Protein AF-G9QKE4-F1 (afdb_monomer_lite)

Structure (mmCIF, N/CA/C/O backbone):
data_AF-G9QKE4-F1
#
_entry.id   AF-G9QKE4-F1
#
loop_
_atom_site.group_PDB
_atom_site.id
_atom_site.type_symbol
_atom_site.label_atom_id
_atom_site.label_alt_id
_atom_site.label_comp_id
_atom_site.label_asym_id
_atom_site.label_entity_id
_atom_site.label_seq_id
_atom_site.pdbx_PDB_ins_code
_atom_site.Cartn_x
_atom_site.Cartn_y
_atom_site.Cartn_z
_atom_site.occupancy
_atom_site.B_iso_or_equiv
_atom_site.auth_seq_id
_atom_site.auth_comp_id
_atom_site.auth_asym_id
_atom_site.auth_atom_id
_atom_site.pdbx_PDB_model_num
ATOM 1 N N . MET A 1 1 ? 40.132 -14.329 -29.143 1.00 52.62 1 MET A N 1
ATOM 2 C CA . MET A 1 1 ? 39.495 -13.238 -28.365 1.00 52.62 1 MET A CA 1
ATOM 3 C C . MET A 1 1 ? 37.964 -13.240 -28.436 1.00 52.62 1 MET A C 1
ATOM 5 O O . MET A 1 1 ? 37.343 -13.336 -27.388 1.00 52.62 1 MET A O 1
ATOM 9 N N . PHE A 1 2 ? 37.335 -13.235 -29.620 1.00 55.25 2 PHE A N 1
ATOM 10 C CA . PHE A 1 2 ? 35.864 -13.151 -29.762 1.00 55.25 2 PHE A CA 1
ATOM 11 C C . PHE A 1 2 ? 35.035 -14.263 -29.081 1.00 55.25 2 PHE A C 1
ATOM 13 O O . PHE A 1 2 ? 33.937 -13.994 -28.601 1.00 55.25 2 PHE A O 1
ATOM 20 N N . LYS A 1 3 ? 35.535 -15.507 -29.002 1.00 55.22 3 LYS A N 1
ATOM 21 C CA . LYS A 1 3 ? 34.820 -16.618 -28.335 1.00 55.22 3 LYS A CA 1
ATOM 22 C C . LYS A 1 3 ? 34.755 -16.461 -26.810 1.00 55.22 3 LYS A C 1
ATOM 24 O O . LYS A 1 3 ? 33.707 -16.701 -26.228 1.00 55.22 3 LYS A O 1
ATOM 29 N N . ILE A 1 4 ? 35.842 -16.006 -26.186 1.00 64.38 4 ILE A N 1
ATOM 30 C CA . ILE A 1 4 ? 35.919 -15.790 -24.730 1.00 64.38 4 ILE A CA 1
ATOM 31 C C . ILE A 1 4 ? 34.996 -14.633 -24.321 1.00 64.38 4 ILE A C 1
ATOM 33 O O . ILE A 1 4 ? 34.279 -14.737 -23.331 1.00 64.38 4 ILE A O 1
ATOM 37 N N . LEU A 1 5 ? 34.936 -13.579 -25.143 1.00 60.75 5 LEU A N 1
ATOM 38 C CA . LEU A 1 5 ? 34.048 -12.438 -24.919 1.00 60.75 5 LEU A CA 1
ATOM 39 C C . LEU A 1 5 ? 32.560 -12.828 -24.992 1.00 60.75 5 LEU A C 1
ATOM 41 O O . LEU A 1 5 ? 31.779 -12.409 -24.146 1.00 60.75 5 LEU A O 1
ATOM 45 N N . LYS A 1 6 ? 32.168 -13.689 -25.946 1.00 62.56 6 LYS A N 1
ATOM 46 C CA . LYS A 1 6 ? 30.791 -14.215 -26.047 1.00 62.56 6 LYS A CA 1
ATOM 47 C C . LYS A 1 6 ? 30.388 -15.076 -24.849 1.00 62.56 6 LYS A C 1
ATOM 49 O O . LYS A 1 6 ? 29.244 -15.002 -24.400 1.00 62.56 6 LYS A O 1
ATOM 54 N N . VAL A 1 7 ? 31.317 -15.880 -24.331 1.00 68.50 7 VAL A N 1
ATOM 55 C CA . VAL A 1 7 ? 31.082 -16.712 -23.141 1.00 68.50 7 VAL A CA 1
ATOM 56 C C . VAL A 1 7 ? 30.902 -15.827 -21.909 1.00 68.50 7 VAL A C 1
ATOM 58 O O . VAL A 1 7 ? 29.907 -15.976 -21.208 1.00 68.50 7 VAL A O 1
ATOM 61 N N . LEU A 1 8 ? 31.783 -14.843 -21.702 1.00 68.62 8 LEU A N 1
ATOM 62 C CA . LEU A 1 8 ? 31.651 -13.863 -20.617 1.00 68.62 8 LEU A CA 1
ATOM 63 C C . LEU A 1 8 ? 30.321 -13.103 -20.684 1.00 68.62 8 LEU A C 1
ATOM 65 O O . LEU A 1 8 ? 29.629 -12.995 -19.677 1.00 68.62 8 LEU A O 1
ATOM 69 N N . PHE A 1 9 ? 29.922 -12.648 -21.873 1.00 71.88 9 PHE A N 1
ATOM 70 C CA . PHE A 1 9 ? 28.652 -11.946 -22.060 1.00 71.88 9 PHE A CA 1
ATOM 71 C C . PHE A 1 9 ? 27.439 -12.837 -21.743 1.00 71.88 9 PHE A C 1
ATOM 73 O O . PHE A 1 9 ? 26.483 -12.389 -21.113 1.00 71.88 9 PHE A O 1
ATOM 80 N N . SER A 1 10 ? 27.499 -14.122 -22.109 1.00 70.69 10 SER A N 1
ATOM 81 C CA . SER A 1 10 ? 26.440 -15.093 -21.800 1.00 70.69 10 SER A CA 1
ATOM 82 C C . SER A 1 10 ? 26.334 -15.370 -20.298 1.00 70.69 10 SER A C 1
ATOM 84 O O . SER A 1 10 ? 25.229 -15.446 -19.769 1.00 70.69 10 SER A O 1
ATOM 86 N N . PHE A 1 11 ? 27.465 -15.457 -19.588 1.00 72.00 11 PHE A N 1
ATOM 87 C CA . PHE A 1 11 ? 27.478 -15.615 -18.130 1.00 72.00 11 PHE A CA 1
ATOM 88 C C . PHE A 1 11 ? 26.895 -14.399 -17.407 1.00 72.00 11 PHE A C 1
ATOM 90 O O . PHE A 1 11 ? 26.110 -14.565 -16.476 1.00 72.00 11 PHE A O 1
ATOM 97 N N . VAL A 1 12 ? 27.217 -13.184 -17.863 1.00 74.69 12 VAL A N 1
ATOM 98 C CA . VAL A 1 12 ? 26.632 -11.950 -17.318 1.00 74.69 12 VAL A CA 1
ATOM 99 C C . VAL A 1 12 ? 25.120 -11.921 -17.546 1.00 74.69 12 VAL A C 1
ATOM 101 O O . VAL A 1 12 ? 24.373 -11.603 -16.625 1.00 74.69 12 VAL A O 1
ATOM 104 N N . LEU A 1 13 ? 24.647 -12.319 -18.731 1.00 71.31 13 LEU A N 1
ATOM 105 C CA . LEU A 1 13 ? 23.217 -12.355 -19.038 1.00 71.31 13 LEU A CA 1
ATOM 106 C C . LEU A 1 13 ? 22.461 -13.376 -18.173 1.00 71.31 13 LEU A C 1
ATOM 108 O O . LEU A 1 13 ? 21.413 -13.051 -17.622 1.00 71.31 13 LEU A O 1
ATOM 112 N N . ILE A 1 14 ? 23.008 -14.583 -17.998 1.00 73.25 14 ILE A N 1
ATOM 113 C CA . ILE A 1 14 ? 22.422 -15.618 -17.130 1.00 73.25 14 ILE A CA 1
ATOM 114 C C . ILE A 1 14 ? 22.387 -15.145 -15.675 1.00 73.25 14 ILE A C 1
ATOM 116 O O . ILE A 1 14 ? 21.382 -15.339 -14.997 1.00 73.25 14 ILE A O 1
ATOM 120 N N . PHE A 1 15 ? 23.441 -14.476 -15.204 1.00 71.25 15 PHE A N 1
ATOM 121 C CA . PHE A 1 15 ? 23.489 -13.920 -13.854 1.00 71.25 15 PHE A CA 1
ATOM 122 C C . PHE A 1 15 ? 22.441 -12.816 -13.647 1.00 71.25 15 PHE A C 1
ATOM 124 O O . PHE A 1 15 ? 21.757 -12.804 -12.627 1.00 71.25 15 PHE A O 1
ATOM 131 N N . ILE A 1 16 ? 22.240 -11.941 -14.639 1.00 68.81 16 ILE A N 1
ATOM 132 C CA . ILE A 1 16 ? 21.179 -10.924 -14.610 1.00 68.81 16 ILE A CA 1
ATOM 133 C C . ILE A 1 16 ? 19.796 -11.586 -14.574 1.00 68.81 16 ILE A C 1
ATOM 135 O O . ILE A 1 16 ? 18.955 -11.180 -13.776 1.00 68.81 16 ILE A O 1
ATOM 139 N N . ILE A 1 17 ? 19.551 -12.621 -15.383 1.00 65.25 17 ILE A N 1
ATOM 140 C CA . ILE A 1 17 ? 18.278 -13.361 -15.363 1.00 65.25 17 ILE A CA 1
ATOM 141 C C . ILE A 1 17 ? 18.059 -14.003 -13.987 1.00 65.25 17 ILE A C 1
ATOM 143 O O . ILE A 1 17 ? 16.987 -13.853 -13.409 1.00 65.25 17 ILE A O 1
ATOM 147 N N . PHE A 1 18 ? 19.089 -14.636 -13.423 1.00 61.97 18 PHE A N 1
ATOM 148 C CA . PHE A 1 18 ? 19.018 -15.302 -12.123 1.00 61.97 18 PHE A CA 1
ATOM 149 C C . PHE A 1 18 ? 18.695 -14.322 -10.984 1.00 61.97 18 PHE A C 1
ATOM 151 O O . PHE A 1 18 ? 17.842 -14.605 -10.143 1.00 61.97 18 PHE A O 1
ATOM 158 N N . LEU A 1 19 ? 19.287 -13.122 -10.998 1.00 59.12 19 LEU A N 1
ATOM 159 C CA . LEU A 1 19 ? 18.978 -12.062 -10.031 1.00 59.12 19 LEU A CA 1
ATOM 160 C C . LEU A 1 19 ? 17.528 -11.554 -10.122 1.00 59.12 19 LEU A C 1
ATOM 162 O O . LEU A 1 19 ? 16.993 -11.091 -9.118 1.00 59.12 19 LEU A O 1
ATOM 166 N N . ASN A 1 20 ? 16.881 -11.661 -11.286 1.00 56.09 20 ASN A N 1
ATOM 167 C CA . ASN A 1 20 ? 15.487 -11.245 -11.471 1.00 56.09 20 ASN A CA 1
ATOM 168 C C . ASN A 1 20 ? 14.4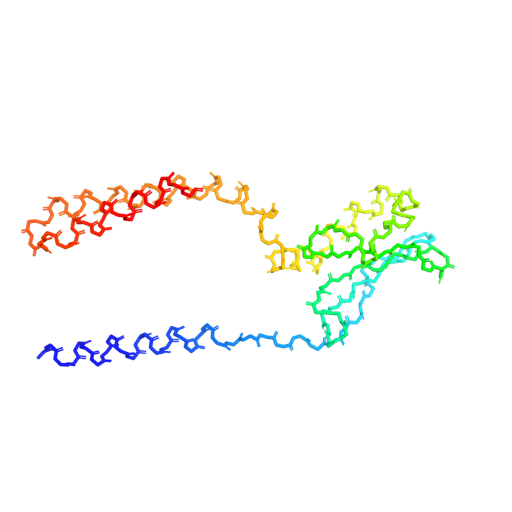63 -12.341 -11.114 1.00 56.09 20 ASN A C 1
ATOM 170 O O . ASN A 1 20 ? 13.277 -12.040 -11.024 1.00 56.09 20 ASN A O 1
ATOM 174 N N . THR A 1 21 ? 14.884 -13.595 -10.898 1.00 48.53 21 THR A N 1
ATOM 175 C CA . THR A 1 21 ? 13.961 -14.728 -10.653 1.00 48.53 21 THR A CA 1
ATOM 176 C C . THR A 1 21 ? 13.632 -15.001 -9.185 1.00 48.53 21 THR A C 1
ATOM 178 O O . THR A 1 21 ? 12.805 -15.863 -8.894 1.00 48.53 21 THR A O 1
ATOM 181 N N . PHE A 1 22 ? 14.230 -14.274 -8.241 1.00 45.69 22 PHE A N 1
ATOM 182 C CA . PHE A 1 22 ? 13.892 -14.421 -6.825 1.00 45.69 22 PHE A CA 1
ATOM 183 C C . PHE A 1 22 ? 12.646 -13.604 -6.477 1.00 45.69 22 PHE A C 1
ATOM 185 O O . PHE A 1 22 ? 12.727 -12.539 -5.863 1.00 45.69 22 PHE A O 1
ATOM 192 N N . GLU A 1 23 ? 11.469 -14.103 -6.856 1.00 50.22 23 GLU A N 1
ATOM 193 C CA . GLU A 1 23 ? 10.226 -13.600 -6.281 1.00 50.22 23 GLU A CA 1
ATOM 194 C C . GLU A 1 23 ? 10.128 -14.050 -4.820 1.00 50.22 23 GLU A C 1
ATOM 196 O O . GLU A 1 23 ? 10.022 -15.232 -4.492 1.00 50.22 23 GLU A O 1
ATOM 201 N N . GLN A 1 24 ? 10.202 -13.076 -3.917 1.00 50.00 24 GLN A N 1
ATOM 202 C CA . GLN A 1 24 ? 9.988 -13.277 -2.492 1.00 50.00 24 GLN A CA 1
ATOM 203 C C . GLN A 1 24 ? 8.526 -13.699 -2.272 1.00 50.00 24 GLN A C 1
ATOM 205 O O . GLN A 1 24 ? 7.614 -12.876 -2.397 1.00 50.00 24 GLN A O 1
ATOM 210 N N . VAL A 1 25 ? 8.304 -14.978 -1.961 1.00 47.22 25 VAL A N 1
ATOM 211 C CA . VAL A 1 25 ? 7.000 -15.485 -1.520 1.00 47.22 25 VAL A CA 1
ATOM 212 C C . VAL A 1 25 ? 6.802 -15.030 -0.075 1.00 47.22 25 VAL A C 1
ATOM 214 O O . VAL A 1 25 ? 7.310 -15.641 0.864 1.00 47.22 25 VAL A O 1
ATOM 217 N N . ASP A 1 26 ? 6.117 -13.901 0.103 1.00 54.47 26 ASP A N 1
ATOM 218 C CA . ASP A 1 26 ? 5.717 -13.421 1.424 1.00 54.47 26 ASP A CA 1
ATOM 219 C C . ASP A 1 26 ? 4.676 -14.392 2.003 1.00 54.47 26 ASP A C 1
ATOM 221 O O . ASP A 1 26 ? 3.598 -14.572 1.438 1.00 54.47 26 ASP A O 1
ATOM 225 N N . ALA A 1 27 ? 4.983 -15.026 3.138 1.00 55.88 27 ALA A N 1
ATOM 226 C CA . ALA A 1 27 ? 4.000 -15.822 3.865 1.00 55.88 27 ALA A CA 1
ATOM 227 C C . ALA A 1 27 ? 2.815 -14.938 4.295 1.00 55.88 27 ALA A C 1
ATOM 229 O O . ALA A 1 27 ? 2.997 -13.780 4.691 1.00 55.88 27 ALA A O 1
ATOM 230 N N . ALA A 1 28 ? 1.601 -15.493 4.244 1.00 64.75 28 ALA A N 1
ATOM 231 C CA . ALA A 1 28 ? 0.391 -14.820 4.706 1.00 64.75 28 ALA A CA 1
ATOM 232 C C . ALA A 1 28 ? 0.583 -14.340 6.154 1.00 64.75 28 ALA A C 1
ATOM 234 O O . ALA A 1 28 ? 0.798 -15.135 7.069 1.00 64.75 28 ALA A O 1
ATOM 235 N N . SER A 1 29 ? 0.543 -13.029 6.367 1.00 78.94 29 SER A N 1
ATOM 236 C CA . SER A 1 29 ? 0.790 -12.416 7.663 1.00 78.94 29 SER A CA 1
ATOM 237 C C . SER A 1 29 ? -0.159 -11.244 7.873 1.00 78.94 29 SER A C 1
ATOM 239 O O . SER A 1 29 ? -0.239 -10.311 7.071 1.00 78.94 29 SER A O 1
ATOM 241 N N . ARG A 1 30 ? -0.879 -11.296 8.994 1.00 89.50 30 ARG A N 1
ATOM 242 C CA . ARG A 1 30 ? -1.675 -10.184 9.504 1.00 89.50 30 ARG A CA 1
ATOM 243 C C . ARG A 1 30 ? -0.855 -9.431 10.536 1.00 89.50 30 ARG A C 1
ATOM 245 O O . ARG A 1 30 ? -0.359 -10.015 11.496 1.00 89.50 30 ARG A O 1
ATOM 252 N N . SER A 1 31 ? -0.742 -8.118 10.381 1.00 93.00 31 SER A N 1
ATOM 253 C CA . SER A 1 31 ? -0.048 -7.265 11.346 1.00 93.00 31 SER A CA 1
ATOM 254 C C . SER A 1 31 ? -0.847 -6.017 11.674 1.00 93.00 31 SER A C 1
ATOM 256 O O . SER A 1 31 ? -1.393 -5.361 10.792 1.00 93.00 31 SER A O 1
ATOM 258 N N . LYS A 1 32 ? -0.919 -5.679 12.959 1.00 95.81 32 LYS A N 1
ATOM 259 C CA . LYS A 1 32 ? -1.553 -4.443 13.414 1.00 95.81 32 LYS A CA 1
ATOM 260 C C . LYS A 1 32 ? -0.633 -3.263 13.093 1.00 95.81 32 LYS A C 1
ATOM 262 O O . LYS A 1 32 ? 0.526 -3.279 13.492 1.00 95.81 32 LYS A O 1
ATOM 267 N N . ILE A 1 33 ? -1.141 -2.263 12.377 1.00 96.31 33 ILE A N 1
ATOM 268 C CA . ILE A 1 33 ? -0.370 -1.083 11.934 1.00 96.31 33 ILE A CA 1
ATOM 269 C C . ILE A 1 33 ? -0.901 0.232 12.516 1.00 96.31 33 ILE A C 1
ATOM 271 O O . ILE A 1 33 ? -0.279 1.281 12.371 1.00 96.31 33 ILE A O 1
ATOM 275 N N . TYR A 1 34 ? -2.070 0.184 13.154 1.00 96.62 34 TYR A N 1
ATOM 276 C CA . TYR A 1 34 ? -2.700 1.320 13.811 1.00 96.62 34 TYR A CA 1
ATOM 277 C C . TYR A 1 34 ? -3.555 0.824 14.973 1.00 96.62 34 TYR A C 1
ATOM 279 O O . TYR A 1 34 ? -4.336 -0.113 14.796 1.00 96.62 34 TYR A O 1
ATOM 287 N N . ASP A 1 35 ? -3.420 1.459 16.134 1.00 96.25 35 ASP A N 1
ATOM 288 C CA . ASP A 1 35 ? -4.225 1.182 17.325 1.00 96.25 35 ASP A CA 1
ATOM 289 C C 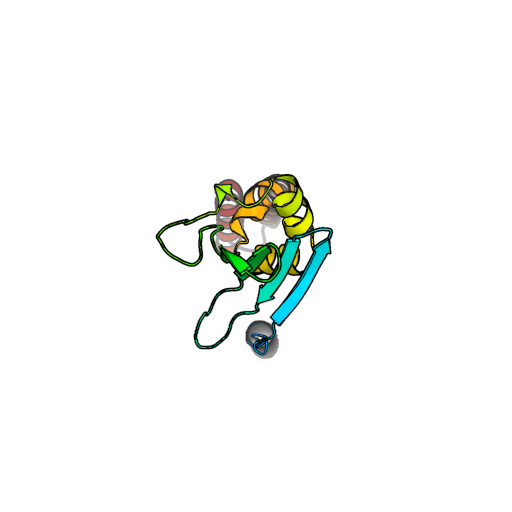. ASP A 1 35 ? -4.334 2.465 18.159 1.00 96.25 35 ASP A C 1
ATOM 291 O O . ASP A 1 35 ? -3.432 2.794 18.929 1.00 96.25 35 ASP A O 1
ATOM 295 N N . LYS A 1 36 ? -5.380 3.263 17.923 1.00 95.56 36 LYS A N 1
ATOM 296 C CA . LYS A 1 36 ? -5.619 4.520 18.648 1.00 95.56 36 LYS A CA 1
ATOM 297 C C . LYS A 1 36 ? -7.115 4.763 18.817 1.00 95.56 36 LYS A C 1
ATOM 299 O O . LYS A 1 36 ? -7.882 4.695 17.854 1.00 95.56 36 LYS A O 1
ATOM 304 N N . GLY A 1 37 ? -7.516 5.131 20.033 1.00 93.44 37 GLY A N 1
ATOM 305 C CA . GLY A 1 37 ? -8.917 5.366 20.372 1.00 93.44 37 GLY A CA 1
ATOM 306 C C . GLY A 1 37 ? -9.767 4.124 20.107 1.00 93.44 37 GLY A C 1
ATOM 307 O O . GLY A 1 37 ? -9.421 3.022 20.517 1.00 93.44 37 GLY A O 1
ATOM 308 N N . GLU A 1 38 ? -10.873 4.303 19.390 1.00 95.88 38 GLU A N 1
ATOM 309 C CA . GLU A 1 38 ? -11.775 3.215 18.991 1.00 95.88 38 GLU A CA 1
ATOM 310 C C . GLU A 1 38 ? -11.352 2.493 17.699 1.00 95.88 38 GLU A C 1
ATOM 312 O O . GLU A 1 38 ? -12.033 1.557 17.276 1.00 95.88 38 GLU A O 1
ATOM 317 N N . TRP A 1 39 ? -10.263 2.925 17.051 1.00 97.25 39 TRP A N 1
ATOM 318 C CA . TRP A 1 39 ? -9.855 2.445 15.734 1.00 97.25 39 TRP A CA 1
ATOM 319 C C . TRP A 1 39 ? -8.630 1.540 15.799 1.00 97.25 39 TRP A C 1
ATOM 321 O O . TRP A 1 39 ? -7.572 1.919 16.304 1.00 97.25 39 TRP A O 1
ATOM 331 N N . THR A 1 40 ? -8.749 0.379 15.162 1.00 97.44 40 THR A N 1
ATOM 332 C CA . THR A 1 40 ? -7.639 -0.551 14.951 1.00 97.44 40 THR A CA 1
ATOM 333 C C . THR A 1 40 ? -7.559 -0.893 13.467 1.00 97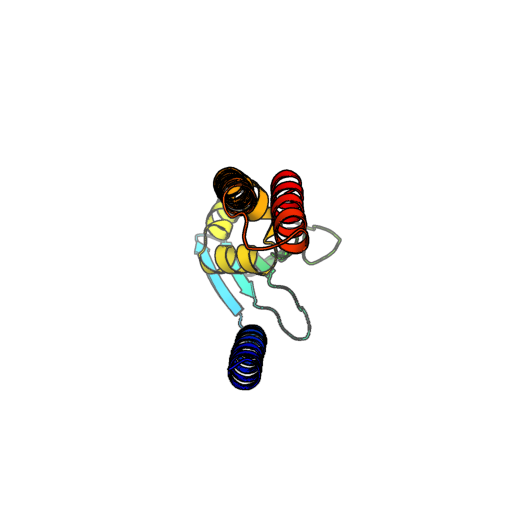.44 40 THR A C 1
ATOM 335 O O . THR A 1 40 ? -8.582 -1.179 12.842 1.00 97.44 40 THR A O 1
ATOM 338 N N . VAL A 1 41 ? -6.357 -0.876 12.886 1.00 96.94 41 VAL A N 1
ATOM 339 C CA . VAL A 1 41 ? -6.149 -1.232 11.475 1.00 96.94 41 VAL A CA 1
ATOM 340 C C . VAL A 1 41 ? -5.098 -2.318 11.345 1.00 96.94 41 VAL A C 1
ATOM 342 O O . VAL A 1 41 ? -4.000 -2.218 11.901 1.00 96.94 41 VAL A O 1
ATOM 345 N N . TYR A 1 42 ? -5.449 -3.350 10.585 1.00 96.38 42 TYR A N 1
ATOM 346 C CA . TYR A 1 42 ? -4.569 -4.459 10.250 1.00 96.38 42 TYR A CA 1
ATOM 347 C C . TYR A 1 42 ? -4.153 -4.379 8.787 1.00 96.38 42 TYR A C 1
ATOM 349 O O . TYR A 1 42 ? -4.966 -4.063 7.923 1.00 96.38 42 TYR A O 1
ATOM 357 N N . TYR A 1 43 ? -2.886 -4.671 8.536 1.00 95.62 43 TYR A N 1
ATOM 358 C CA . TYR A 1 43 ? -2.340 -4.970 7.225 1.00 95.62 43 TYR A CA 1
ATOM 359 C C . TYR A 1 43 ? -2.280 -6.482 7.055 1.00 95.62 43 TYR A C 1
ATOM 361 O O . TYR A 1 43 ? -1.657 -7.149 7.887 1.00 95.62 43 TYR A O 1
ATOM 369 N N . ASP A 1 44 ? -2.853 -6.973 5.962 1.00 93.50 44 ASP A N 1
ATOM 370 C CA . ASP A 1 44 ? -2.764 -8.368 5.545 1.00 93.50 44 ASP A CA 1
ATOM 371 C C . ASP A 1 44 ? -1.919 -8.437 4.265 1.00 93.50 44 ASP A C 1
ATOM 373 O O . ASP A 1 44 ? -2.197 -7.738 3.280 1.00 93.50 44 ASP A O 1
ATOM 377 N N . SER A 1 45 ? -0.849 -9.237 4.303 1.00 90.44 45 SER A N 1
ATOM 378 C CA . SER A 1 45 ? -0.055 -9.543 3.110 1.00 90.44 45 SER A CA 1
ATOM 379 C C . SER A 1 45 ? -0.844 -10.439 2.145 1.00 90.44 45 SER A C 1
ATOM 381 O O . SER A 1 45 ? -1.817 -11.071 2.561 1.00 90.44 45 SER A O 1
ATOM 383 N N . PRO A 1 46 ? -0.454 -10.489 0.858 1.00 88.56 46 PRO A N 1
ATOM 384 C CA . PRO A 1 46 ? -1.059 -11.409 -0.094 1.00 88.56 46 PRO A CA 1
ATOM 385 C C . PRO A 1 46 ? -1.003 -12.856 0.396 1.00 88.56 46 PRO A C 1
ATOM 387 O O . PRO A 1 46 ? -0.019 -13.273 1.008 1.00 88.56 46 PRO A O 1
ATOM 390 N N . ASP A 1 47 ? -2.044 -13.614 0.082 1.00 84.00 4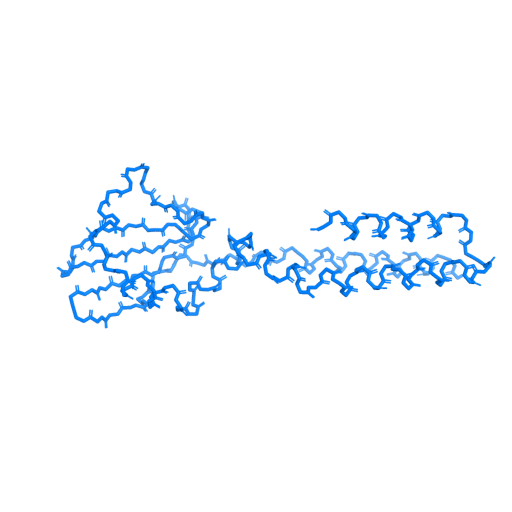7 ASP A N 1
ATOM 391 C CA . ASP A 1 47 ? -2.114 -15.056 0.281 1.00 84.00 47 ASP A CA 1
ATOM 392 C C . ASP A 1 47 ? -2.825 -15.729 -0.909 1.00 84.00 47 ASP A C 1
ATOM 394 O O . ASP A 1 47 ? -3.184 -15.078 -1.895 1.00 84.00 47 ASP A O 1
ATOM 398 N N . ASN A 1 48 ? -3.032 -17.046 -0.831 1.00 81.25 48 ASN A N 1
ATOM 399 C CA . ASN A 1 48 ? -3.696 -17.807 -1.894 1.00 81.25 48 ASN A CA 1
ATOM 400 C C . ASN A 1 48 ? -5.173 -17.420 -2.100 1.00 81.25 48 ASN A C 1
ATOM 402 O O . ASN A 1 48 ? -5.716 -17.655 -3.175 1.00 81.25 48 ASN A O 1
ATOM 406 N N . ALA A 1 49 ? -5.841 -16.860 -1.088 1.00 82.00 49 ALA A N 1
ATOM 407 C CA . ALA A 1 49 ? -7.241 -16.450 -1.174 1.00 82.00 49 ALA A CA 1
ATOM 408 C C . ALA A 1 49 ? -7.382 -15.014 -1.704 1.00 82.00 49 ALA A C 1
ATOM 410 O O . ALA A 1 49 ? -8.330 -14.696 -2.423 1.00 82.00 49 ALA A O 1
ATOM 411 N N . LYS A 1 50 ? -6.441 -14.136 -1.352 1.00 83.19 50 LYS A N 1
ATOM 412 C CA . LYS A 1 50 ? -6.353 -12.746 -1.787 1.00 83.19 50 LYS A CA 1
ATOM 413 C C . LYS A 1 50 ? -4.918 -12.440 -2.184 1.00 83.19 50 LYS A C 1
ATOM 415 O O . LYS A 1 50 ? -4.087 -12.067 -1.361 1.00 83.19 50 LYS A O 1
ATOM 420 N N . THR A 1 51 ? -4.667 -12.481 -3.486 1.00 88.06 51 THR A N 1
ATOM 421 C CA . THR A 1 51 ? -3.348 -12.248 -4.092 1.00 88.06 51 THR A CA 1
ATOM 422 C C . THR A 1 51 ? -2.887 -10.782 -4.053 1.00 88.06 51 THR A C 1
ATOM 424 O O . THR A 1 51 ? -1.971 -10.395 -4.774 1.00 88.06 51 THR A O 1
ATOM 427 N N . TYR A 1 52 ? -3.511 -9.940 -3.226 1.00 89.69 52 TYR A N 1
ATOM 428 C CA . TYR A 1 52 ? -3.217 -8.516 -3.105 1.00 89.69 52 TYR A CA 1
ATOM 429 C C . TYR A 1 52 ? -3.138 -8.086 -1.633 1.00 89.69 52 TYR A C 1
ATOM 431 O O . TYR A 1 52 ? -3.931 -8.541 -0.798 1.00 89.69 52 TYR A O 1
ATOM 439 N N . PRO A 1 53 ? -2.229 -7.152 -1.296 1.00 93.56 53 PRO A N 1
ATOM 440 C CA . PRO A 1 53 ? -2.170 -6.611 0.049 1.00 93.56 53 PRO A CA 1
ATOM 441 C C . PRO A 1 53 ? -3.365 -5.694 0.296 1.00 93.56 53 PRO A C 1
ATOM 443 O O . PRO A 1 53 ? -3.782 -4.924 -0.577 1.00 93.56 53 PRO A O 1
ATOM 446 N N . HIS A 1 54 ? -3.915 -5.755 1.501 1.00 94.69 54 HIS A N 1
ATOM 447 C CA . HIS A 1 54 ? -5.080 -4.960 1.864 1.00 94.69 54 HIS A CA 1
ATOM 448 C C . HIS A 1 54 ? -5.088 -4.584 3.344 1.00 94.69 54 HIS A C 1
ATOM 450 O O . HIS A 1 54 ? -4.377 -5.150 4.173 1.00 94.69 54 HIS A O 1
ATOM 456 N N . LEU A 1 55 ? -5.885 -3.569 3.660 1.00 95.50 55 LEU A N 1
ATOM 457 C CA . LEU A 1 55 ? -6.052 -3.020 4.994 1.00 95.50 55 LEU A CA 1
ATOM 458 C C . LEU A 1 55 ? -7.449 -3.315 5.505 1.00 95.50 55 LEU A C 1
ATOM 460 O O . LEU A 1 55 ? -8.419 -3.021 4.813 1.00 95.50 55 LEU A O 1
ATOM 464 N N . HIS A 1 56 ? -7.551 -3.799 6.735 1.00 95.06 56 HIS A N 1
ATOM 465 C CA . HIS A 1 56 ? -8.815 -3.973 7.436 1.00 95.06 56 HIS A CA 1
ATOM 466 C C . HIS A 1 56 ? -8.976 -2.923 8.530 1.00 95.06 56 HIS A C 1
ATOM 468 O O . HIS A 1 56 ? -8.203 -2.893 9.487 1.00 95.06 56 HIS A O 1
ATOM 474 N N . PHE A 1 57 ? -10.011 -2.094 8.416 1.00 95.75 57 PHE A N 1
ATOM 475 C CA . PHE A 1 57 ? -10.354 -1.058 9.383 1.00 95.75 57 PHE A CA 1
ATOM 476 C C . PHE A 1 57 ? -11.425 -1.572 10.341 1.00 95.75 57 PHE A C 1
ATOM 478 O O . PHE A 1 57 ? -12.527 -1.933 9.920 1.00 95.75 57 PHE A O 1
ATOM 485 N N . TYR A 1 58 ? -11.117 -1.557 11.634 1.00 95.31 58 TYR A N 1
ATOM 486 C CA . TYR A 1 58 ? -12.028 -1.929 12.706 1.00 95.31 58 TYR A CA 1
ATOM 487 C C . TYR A 1 58 ? -12.354 -0.725 13.583 1.00 95.31 58 TYR A C 1
ATOM 489 O O . TYR A 1 58 ? -11.473 0.072 13.902 1.00 95.31 58 TYR A O 1
ATOM 497 N N . LYS A 1 59 ? -13.615 -0.646 14.013 1.00 95.69 59 LYS A N 1
ATOM 498 C CA . LYS A 1 59 ? -14.107 0.293 15.021 1.00 95.69 59 LYS A CA 1
ATOM 499 C C . LYS A 1 59 ? -14.677 -0.502 16.188 1.00 95.69 59 LYS A C 1
ATOM 501 O O . LYS A 1 59 ? -15.604 -1.284 15.980 1.00 95.69 59 LYS A O 1
ATOM 506 N N . SER A 1 60 ? -14.124 -0.353 17.388 1.00 93.75 60 SER A N 1
ATOM 507 C CA . SER A 1 60 ? -14.554 -1.087 18.590 1.00 93.75 60 SER A CA 1
ATOM 508 C C . SER A 1 60 ? -14.714 -2.594 18.336 1.00 93.75 60 SER A C 1
ATOM 510 O O . SER A 1 60 ? -15.751 -3.182 18.631 1.00 93.75 60 SER A O 1
ATOM 512 N N . LYS A 1 61 ? -13.692 -3.217 17.728 1.00 90.81 61 LYS A N 1
ATOM 513 C CA . LYS A 1 61 ? -13.639 -4.644 17.325 1.00 90.81 61 LYS A CA 1
ATOM 514 C C . LYS A 1 61 ? -14.585 -5.067 16.188 1.00 90.81 61 LYS A C 1
ATOM 516 O O . LYS A 1 61 ? -14.504 -6.207 15.739 1.00 90.81 61 LYS A O 1
ATOM 521 N N . LYS A 1 62 ? -15.424 -4.177 15.651 1.00 92.25 62 LYS A N 1
ATOM 522 C CA . LYS A 1 62 ? -16.273 -4.457 14.483 1.00 92.25 62 LYS A CA 1
ATOM 523 C C . LYS A 1 62 ? -15.560 -4.079 13.188 1.00 92.25 62 LYS A C 1
ATOM 525 O O . LYS A 1 62 ? -15.075 -2.958 13.065 1.00 92.25 62 LYS A O 1
ATOM 530 N N . HIS A 1 63 ? -15.519 -4.991 12.215 1.00 92.50 63 HIS A N 1
ATOM 531 C CA . HIS A 1 63 ? -14.975 -4.704 10.885 1.00 92.50 63 HIS A CA 1
ATOM 532 C C . HIS A 1 63 ? -15.859 -3.678 10.163 1.00 92.50 63 HIS A C 1
ATOM 534 O O . HIS A 1 63 ? -17.070 -3.875 10.048 1.00 92.50 63 HIS A O 1
ATOM 540 N N . ILE A 1 64 ? -15.259 -2.587 9.689 1.00 93.44 64 ILE A N 1
ATOM 541 C CA . ILE A 1 64 ? -15.964 -1.477 9.036 1.00 93.44 64 ILE A CA 1
ATOM 542 C C . ILE A 1 64 ? -15.695 -1.465 7.541 1.00 93.44 64 ILE A C 1
ATOM 544 O O . ILE A 1 64 ? -16.644 -1.418 6.763 1.00 93.44 64 ILE A O 1
ATOM 548 N N . TYR A 1 65 ? -14.423 -1.495 7.149 1.00 93.12 65 TYR A N 1
ATOM 549 C CA . TYR A 1 65 ? -14.001 -1.235 5.778 1.00 93.12 65 TYR A CA 1
ATOM 550 C C . TYR A 1 65 ? -12.730 -2.015 5.438 1.00 93.12 65 TYR A C 1
ATOM 552 O O . TYR A 1 65 ? -11.890 -2.235 6.310 1.00 93.12 65 TYR A O 1
ATOM 560 N N . CYS A 1 66 ? -12.583 -2.400 4.170 1.00 92.69 66 CYS A N 1
ATOM 561 C CA . CYS A 1 66 ? -11.396 -3.068 3.651 1.00 92.69 66 CYS A CA 1
ATOM 562 C C . CYS A 1 66 ? -10.882 -2.331 2.412 1.00 92.69 66 CYS A C 1
ATOM 564 O O . CYS A 1 66 ? -11.646 -2.142 1.469 1.00 92.69 66 CYS A O 1
ATOM 566 N N . LEU A 1 67 ? -9.605 -1.941 2.400 1.00 93.44 67 LEU A N 1
ATOM 567 C CA . LEU A 1 67 ? -8.972 -1.203 1.301 1.00 93.44 67 LEU A CA 1
ATOM 568 C C . LEU A 1 67 ? -7.872 -2.040 0.655 1.00 93.44 67 LEU A C 1
ATOM 570 O O . LEU A 1 67 ? -6.942 -2.456 1.340 1.00 93.44 67 LEU A O 1
ATOM 574 N N . ARG A 1 68 ? -7.920 -2.222 -0.661 1.00 93.69 68 ARG A N 1
ATOM 575 C CA . ARG A 1 68 ? -6.837 -2.850 -1.417 1.00 93.69 68 ARG A CA 1
ATOM 576 C C . ARG A 1 68 ? -5.719 -1.851 -1.684 1.00 93.69 68 ARG A C 1
ATOM 578 O O . ARG A 1 68 ? -5.980 -0.697 -2.016 1.00 93.69 68 ARG A O 1
ATOM 585 N N . LEU A 1 69 ? -4.470 -2.287 -1.577 1.00 93.31 69 LEU A N 1
ATOM 586 C CA . LEU A 1 69 ? -3.315 -1.416 -1.807 1.00 93.31 69 LEU A CA 1
ATOM 587 C C . LEU A 1 69 ? -2.816 -1.446 -3.258 1.00 93.31 69 LEU A C 1
ATOM 589 O O . LEU A 1 69 ? -2.174 -0.498 -3.695 1.00 93.31 69 LEU A O 1
ATOM 593 N N . ASP A 1 70 ? -3.165 -2.467 -4.035 1.00 90.25 70 ASP A N 1
ATOM 594 C CA . ASP A 1 70 ? -2.816 -2.565 -5.458 1.00 90.25 70 ASP A CA 1
ATOM 595 C C . ASP A 1 70 ? -3.562 -1.539 -6.330 1.00 90.25 70 ASP A C 1
ATOM 597 O O . ASP A 1 70 ? -3.020 -1.045 -7.313 1.00 90.25 70 ASP A O 1
ATOM 601 N N . ASN A 1 71 ? -4.787 -1.158 -5.954 1.00 90.06 71 ASN A N 1
ATOM 602 C CA . ASN A 1 71 ? -5.604 -0.229 -6.742 1.00 90.06 71 ASN A CA 1
ATOM 603 C C . ASN A 1 71 ? -6.344 0.850 -5.932 1.00 90.06 71 ASN A C 1
ATOM 605 O O . ASN A 1 71 ? -7.075 1.642 -6.523 1.00 90.06 71 ASN A O 1
ATOM 609 N N . LEU A 1 72 ? -6.163 0.896 -4.606 1.00 90.12 72 LEU A N 1
ATOM 610 C CA . LEU A 1 72 ? -6.857 1.817 -3.692 1.00 90.12 72 LEU A CA 1
ATOM 611 C C . LEU A 1 72 ? -8.391 1.747 -3.734 1.00 90.12 72 LEU A C 1
ATOM 613 O O . LEU A 1 72 ? -9.066 2.695 -3.336 1.00 90.12 72 LEU A O 1
ATOM 617 N N . LYS A 1 73 ? -8.959 0.632 -4.191 1.00 90.12 73 LYS A N 1
ATOM 618 C CA . LYS A 1 73 ? -10.401 0.389 -4.141 1.00 90.12 73 LYS A CA 1
ATOM 619 C C . LYS A 1 73 ? -10.753 -0.464 -2.934 1.00 90.12 73 LYS A C 1
ATOM 621 O O . LYS A 1 73 ? -9.905 -1.136 -2.345 1.00 90.12 73 LYS A O 1
ATOM 626 N N . ALA A 1 74 ? -12.029 -0.456 -2.580 1.00 90.81 74 ALA A N 1
ATOM 627 C CA . ALA A 1 74 ? -12.555 -1.369 -1.584 1.00 90.81 74 ALA A CA 1
ATOM 628 C C . ALA A 1 74 ? -12.306 -2.835 -1.986 1.00 90.81 74 ALA A C 1
ATOM 630 O O . ALA A 1 74 ? -12.292 -3.177 -3.172 1.00 90.81 74 ALA A O 1
ATOM 631 N N . CYS A 1 75 ? -12.080 -3.701 -0.998 1.00 88.50 75 CYS A N 1
ATOM 632 C CA . CYS A 1 75 ? -11.883 -5.133 -1.248 1.00 88.50 75 CYS A CA 1
ATOM 633 C C . CYS A 1 75 ? -13.142 -5.787 -1.820 1.00 88.50 75 CYS A C 1
ATOM 635 O O . CYS A 1 75 ? -13.050 -6.689 -2.647 1.00 88.50 75 CYS A O 1
ATOM 637 N N . ASP A 1 76 ? -14.305 -5.327 -1.375 1.00 79.88 76 ASP A N 1
ATOM 638 C CA . ASP A 1 76 ? -15.604 -5.655 -1.924 1.00 79.88 76 ASP A CA 1
ATOM 639 C C . ASP A 1 76 ? -16.038 -4.559 -2.905 1.00 79.88 76 ASP A C 1
ATOM 641 O O . ASP A 1 76 ? -15.887 -3.365 -2.649 1.00 79.88 76 ASP A O 1
ATOM 645 N N . SER A 1 77 ? -16.631 -4.947 -4.031 1.00 61.84 77 SER A N 1
ATOM 646 C CA . SER A 1 77 ? -17.090 -4.035 -5.092 1.00 61.84 77 SER A CA 1
ATOM 647 C C . SER A 1 77 ? -18.127 -2.999 -4.639 1.00 61.84 77 SER A C 1
ATOM 649 O O . SER A 1 77 ? -18.477 -2.107 -5.407 1.00 61.84 77 SER A O 1
ATOM 651 N N . THR A 1 78 ? -18.614 -3.091 -3.398 1.00 61.69 78 THR A N 1
ATOM 652 C CA . THR A 1 78 ? -19.665 -2.220 -2.875 1.00 61.69 78 THR A CA 1
ATOM 653 C C . THR A 1 78 ? -19.160 -0.979 -2.145 1.00 61.69 78 THR A C 1
ATOM 655 O O . THR A 1 78 ? -19.973 -0.110 -1.839 1.00 61.69 78 THR A O 1
ATOM 658 N N . GLY A 1 79 ? -17.853 -0.865 -1.857 1.00 67.38 79 GLY A N 1
ATOM 659 C CA . GLY A 1 79 ? -17.295 0.323 -1.189 1.00 67.38 79 GLY A CA 1
ATOM 660 C C . GLY A 1 79 ? -17.935 0.629 0.168 1.00 67.38 79 GLY A C 1
ATOM 661 O O . GLY A 1 79 ? -17.864 1.759 0.664 1.00 67.38 79 GLY A O 1
ATOM 662 N N . LYS A 1 80 ? -18.626 -0.354 0.760 1.00 73.81 80 LYS A N 1
ATOM 663 C CA . LYS A 1 80 ? -19.516 -0.120 1.891 1.00 73.81 80 LYS A CA 1
ATOM 664 C C . LYS A 1 80 ? -18.701 0.402 3.065 1.00 73.81 80 LYS A C 1
ATOM 666 O O . LYS A 1 80 ? -17.704 -0.188 3.468 1.00 73.81 80 LYS A O 1
ATOM 671 N N . ASN A 1 81 ? -19.184 1.499 3.647 1.00 83.62 81 ASN A N 1
ATOM 672 C CA . ASN A 1 81 ? -18.649 2.133 4.852 1.00 83.62 81 ASN A CA 1
ATOM 673 C C . ASN A 1 81 ? -17.268 2.796 4.725 1.00 83.62 81 ASN A C 1
ATOM 675 O O . ASN A 1 81 ? -16.700 3.162 5.755 1.00 83.62 81 ASN A O 1
ATOM 679 N N . GLU A 1 82 ? -16.737 3.022 3.519 1.00 85.56 82 GLU A N 1
ATOM 680 C CA . GLU A 1 82 ? -15.496 3.794 3.367 1.00 85.56 82 GLU A CA 1
ATOM 681 C C . GLU A 1 82 ? -15.601 5.178 4.045 1.00 85.56 82 GLU A C 1
ATOM 683 O O . GLU A 1 82 ? -14.660 5.651 4.691 1.00 85.56 82 GLU A O 1
ATOM 688 N N . ASN A 1 83 ? -16.761 5.821 3.904 1.00 89.31 83 ASN A N 1
ATOM 689 C CA . ASN A 1 83 ? -17.083 7.120 4.491 1.00 89.31 83 ASN A CA 1
ATOM 690 C C . ASN A 1 83 ? -17.166 7.104 6.028 1.00 89.31 83 ASN A C 1
ATOM 692 O O . ASN A 1 83 ? -17.124 8.163 6.646 1.00 89.31 83 ASN A O 1
ATOM 696 N N . LYS A 1 84 ? -17.271 5.925 6.655 1.00 91.25 84 LYS A N 1
ATOM 697 C CA . LYS A 1 84 ? -17.288 5.784 8.118 1.00 91.25 84 LYS A CA 1
ATOM 698 C C . LYS A 1 84 ? -15.891 5.825 8.728 1.00 91.25 84 LYS A C 1
ATOM 700 O O . LYS A 1 84 ? -15.784 6.001 9.938 1.00 91.25 84 LYS A O 1
ATOM 705 N N . VAL A 1 85 ? -14.839 5.648 7.926 1.00 92.38 85 VAL A N 1
ATOM 706 C CA . VAL A 1 85 ? -13.451 5.750 8.389 1.00 92.38 85 VAL A CA 1
ATOM 707 C C . VAL A 1 85 ? -13.012 7.219 8.339 1.00 92.38 85 VAL A C 1
ATOM 709 O O . VAL A 1 85 ? -12.966 7.792 7.247 1.00 92.38 85 VAL A O 1
ATOM 712 N N . PRO A 1 86 ? -12.641 7.838 9.476 1.00 94.75 86 PRO A N 1
ATOM 713 C CA . PRO A 1 86 ? -12.194 9.223 9.504 1.00 94.75 86 PRO A CA 1
ATOM 714 C C . PRO A 1 86 ? -10.968 9.457 8.618 1.00 94.75 86 PRO A C 1
ATOM 716 O O . PRO A 1 86 ? -10.029 8.656 8.588 1.00 94.75 86 PRO A O 1
ATOM 719 N N . ASN A 1 87 ? -10.928 10.610 7.951 1.00 94.06 87 ASN A N 1
ATOM 720 C CA . ASN A 1 87 ? -9.801 10.984 7.093 1.00 94.06 87 ASN A CA 1
ATOM 721 C C . ASN A 1 87 ? -8.469 11.075 7.858 1.00 94.06 87 ASN A C 1
ATOM 723 O O . ASN A 1 87 ? -7.418 10.818 7.275 1.00 94.06 87 ASN A O 1
ATOM 727 N N . SER A 1 88 ? -8.495 11.412 9.152 1.00 93.75 88 SER A N 1
ATOM 728 C CA . SER A 1 88 ? -7.311 11.399 10.023 1.00 93.75 88 SER A CA 1
ATOM 729 C C . SER A 1 88 ? -6.715 9.994 10.149 1.00 93.75 88 SER A C 1
ATOM 731 O O . SER A 1 88 ? -5.519 9.818 9.917 1.00 93.75 88 SER A O 1
ATOM 733 N N . VAL A 1 89 ? -7.557 8.988 10.408 1.00 95.50 89 VAL A N 1
ATOM 734 C CA . VAL A 1 89 ? -7.155 7.575 10.490 1.00 95.50 89 VAL A CA 1
ATOM 735 C C . VAL A 1 89 ? -6.580 7.114 9.152 1.00 95.50 89 VAL A C 1
ATOM 737 O O . VAL A 1 89 ? -5.469 6.589 9.121 1.00 95.50 89 VAL A O 1
ATOM 740 N N . LYS A 1 90 ? -7.272 7.382 8.031 1.00 93.50 90 LYS A N 1
ATOM 741 C CA . LYS A 1 90 ? -6.768 7.041 6.687 1.00 93.50 90 LYS A CA 1
ATOM 742 C C . LYS A 1 90 ? -5.386 7.653 6.433 1.00 93.50 90 LYS A C 1
ATOM 744 O O . LYS A 1 90 ? -4.475 6.950 6.009 1.00 93.50 90 LYS A O 1
ATOM 749 N N . LYS A 1 91 ? -5.207 8.947 6.718 1.00 93.31 91 LYS A N 1
ATOM 750 C CA . LYS A 1 91 ? -3.934 9.655 6.501 1.00 93.31 91 LYS A CA 1
ATOM 751 C C . LYS A 1 91 ? -2.789 9.081 7.333 1.00 93.31 91 LYS A C 1
ATOM 753 O O . LYS A 1 91 ? -1.683 8.982 6.813 1.00 93.31 91 LYS A O 1
ATOM 758 N N . GLU A 1 92 ? -3.017 8.729 8.597 1.00 94.88 92 GLU A N 1
ATOM 759 C CA . GLU A 1 92 ? -1.972 8.129 9.439 1.00 94.88 92 GLU A CA 1
ATOM 760 C C . GLU A 1 92 ? -1.612 6.716 8.979 1.00 94.88 92 GLU A C 1
ATOM 762 O O . GLU A 1 92 ? -0.436 6.408 8.799 1.00 94.88 92 GLU A O 1
ATOM 767 N N . VAL A 1 93 ? -2.620 5.887 8.705 1.00 95.69 93 VAL A N 1
ATOM 768 C CA . VAL A 1 93 ? -2.439 4.521 8.202 1.00 95.69 93 VAL A CA 1
ATOM 769 C C . VAL A 1 93 ? -1.656 4.510 6.891 1.00 95.69 93 VAL A C 1
ATOM 771 O O . VAL A 1 93 ? -0.710 3.740 6.742 1.00 95.69 93 VAL A O 1
ATOM 774 N N . MET A 1 94 ? -1.992 5.406 5.959 1.00 93.12 94 MET A N 1
ATOM 775 C CA . MET A 1 94 ? -1.303 5.502 4.672 1.00 93.12 94 MET A CA 1
ATOM 776 C C . MET A 1 94 ? 0.169 5.899 4.810 1.00 93.12 94 MET A C 1
ATOM 778 O O . MET A 1 94 ? 0.951 5.587 3.921 1.00 93.12 94 MET A O 1
ATOM 782 N N . LYS A 1 95 ? 0.584 6.545 5.906 1.00 93.00 95 LYS A N 1
ATOM 783 C CA . LYS A 1 95 ? 1.995 6.892 6.157 1.00 93.00 95 LYS A CA 1
ATOM 784 C C . LYS A 1 95 ? 2.809 5.734 6.737 1.00 93.00 95 LYS A C 1
ATOM 786 O O . LYS A 1 95 ? 4.032 5.835 6.791 1.00 93.00 95 LYS A O 1
ATOM 791 N N . HIS A 1 96 ? 2.167 4.654 7.179 1.00 95.25 96 HIS A N 1
ATOM 792 C CA . HIS A 1 96 ? 2.861 3.532 7.800 1.00 95.25 96 HIS A CA 1
ATOM 793 C C . HIS A 1 96 ? 3.835 2.865 6.811 1.00 95.25 96 HIS A C 1
ATOM 795 O O . HIS A 1 96 ? 3.500 2.644 5.646 1.00 95.25 96 HIS A O 1
ATOM 801 N N . SER A 1 97 ? 5.032 2.494 7.277 1.00 92.56 97 SER A N 1
ATOM 802 C CA . SER A 1 97 ? 6.120 1.973 6.431 1.00 92.56 97 SER A CA 1
ATOM 803 C C . SER A 1 97 ? 5.706 0.747 5.613 1.00 92.56 97 SER A C 1
ATOM 805 O O . SER A 1 97 ? 5.898 0.732 4.403 1.00 92.56 97 SER A O 1
ATOM 807 N N . LYS A 1 98 ? 5.052 -0.242 6.239 1.00 91.25 98 LYS A N 1
ATOM 808 C CA . LYS A 1 98 ? 4.508 -1.423 5.538 1.00 91.25 98 LYS A CA 1
ATOM 809 C C . LYS A 1 98 ? 3.527 -1.066 4.419 1.00 91.25 98 LYS A C 1
ATOM 811 O O . LYS A 1 98 ? 3.584 -1.662 3.349 1.00 91.25 98 LYS A O 1
ATOM 816 N N . VAL A 1 99 ? 2.662 -0.078 4.650 1.00 92.44 99 VAL A N 1
ATOM 817 C CA . VAL A 1 99 ? 1.689 0.377 3.649 1.00 92.44 99 VAL A CA 1
ATOM 818 C C . VAL A 1 99 ? 2.418 1.042 2.491 1.00 92.44 99 VAL A C 1
ATOM 820 O O . VAL A 1 99 ? 2.189 0.686 1.345 1.00 92.44 99 VAL A O 1
ATOM 823 N N . GLN A 1 100 ? 3.363 1.934 2.779 1.00 91.25 100 GLN A N 1
ATOM 824 C CA . GLN A 1 100 ? 4.187 2.583 1.759 1.00 91.25 100 GLN A CA 1
ATOM 825 C C . GLN A 1 100 ? 4.999 1.579 0.930 1.00 91.25 100 GLN A C 1
ATOM 827 O O . GLN A 1 100 ? 5.044 1.696 -0.292 1.00 91.25 100 GLN A O 1
ATOM 832 N N . SER A 1 101 ? 5.603 0.572 1.563 1.00 88.88 101 SER A N 1
ATOM 833 C CA . SER A 1 101 ? 6.328 -0.492 0.860 1.00 88.88 101 SER A CA 1
ATOM 834 C C . SER A 1 101 ? 5.405 -1.312 -0.042 1.00 88.88 101 SER A C 1
ATOM 836 O O . SER A 1 101 ? 5.741 -1.549 -1.201 1.00 88.88 101 SER A O 1
ATOM 838 N N . ALA A 1 102 ? 4.217 -1.686 0.444 1.00 89.69 102 ALA A N 1
ATOM 839 C CA . ALA A 1 102 ? 3.229 -2.405 -0.354 1.00 89.69 102 ALA A CA 1
ATOM 840 C C . ALA A 1 102 ? 2.721 -1.562 -1.532 1.00 89.69 102 ALA A C 1
ATOM 842 O O . ALA A 1 102 ? 2.672 -2.047 -2.656 1.00 89.69 102 ALA A O 1
ATOM 843 N N . LEU A 1 103 ? 2.415 -0.282 -1.318 1.00 89.19 103 LEU A N 1
ATOM 844 C CA . LEU A 1 103 ? 1.999 0.612 -2.396 1.00 89.19 103 LEU A CA 1
ATOM 845 C C . LEU A 1 103 ? 3.098 0.750 -3.461 1.00 89.19 103 LEU A C 1
ATOM 847 O O .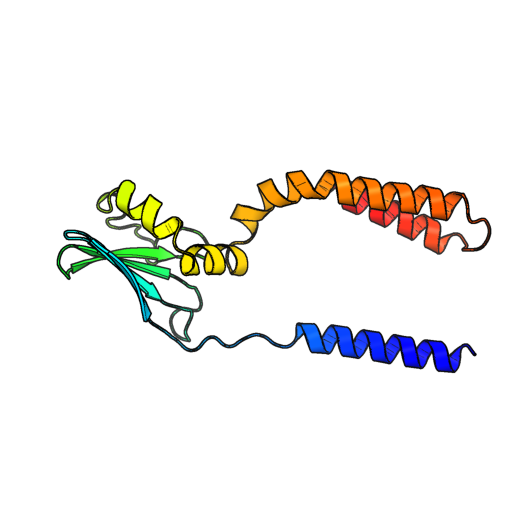 LEU A 1 103 ? 2.793 0.739 -4.645 1.00 89.19 103 LEU A O 1
ATOM 851 N N . LYS A 1 104 ? 4.377 0.843 -3.073 1.00 84.62 104 LYS A N 1
ATOM 852 C CA . LYS A 1 104 ? 5.491 0.909 -4.035 1.00 84.62 104 LYS A CA 1
ATOM 853 C C . LYS A 1 104 ? 5.624 -0.367 -4.868 1.00 84.62 104 LYS A C 1
ATOM 855 O O . LYS A 1 104 ? 5.886 -0.268 -6.060 1.00 84.62 104 LYS A O 1
ATOM 860 N N . LYS A 1 105 ? 5.450 -1.538 -4.245 1.00 85.56 105 LYS A N 1
ATOM 861 C CA . LYS A 1 105 ? 5.574 -2.850 -4.904 1.00 85.56 105 LYS A CA 1
ATOM 862 C C . LYS A 1 105 ? 4.369 -3.166 -5.798 1.00 85.56 105 LYS A C 1
ATOM 864 O O . LYS A 1 105 ? 4.554 -3.603 -6.924 1.00 85.56 105 LYS A O 1
ATOM 869 N N . TYR A 1 106 ? 3.150 -2.919 -5.316 1.00 85.56 106 TYR A N 1
ATOM 870 C CA . TYR A 1 106 ? 1.910 -3.388 -5.952 1.00 85.56 106 TYR A CA 1
ATOM 871 C C . TYR A 1 106 ? 1.097 -2.287 -6.652 1.00 85.56 106 TYR A C 1
ATOM 873 O O . TYR A 1 106 ? 0.220 -2.601 -7.448 1.00 85.56 106 TYR A O 1
ATOM 881 N N . ASN A 1 107 ? 1.378 -1.007 -6.390 1.00 86.69 107 ASN A N 1
ATOM 882 C CA . ASN A 1 107 ? 0.774 0.139 -7.082 1.00 86.69 107 ASN A CA 1
ATOM 883 C C . ASN A 1 107 ? 1.835 1.207 -7.428 1.00 86.69 107 ASN A C 1
ATOM 885 O O . ASN A 1 107 ? 1.740 2.371 -7.009 1.00 86.69 107 ASN A O 1
ATOM 889 N N . PRO A 1 108 ? 2.884 0.831 -8.187 1.00 74.81 108 PRO A N 1
ATOM 890 C CA . PRO A 1 108 ? 3.996 1.725 -8.494 1.00 74.81 108 PRO A CA 1
ATOM 891 C C . PRO A 1 108 ? 3.546 2.968 -9.266 1.00 74.81 108 PRO A C 1
ATOM 893 O O . PRO A 1 108 ? 4.139 4.032 -9.093 1.00 74.81 108 PRO A O 1
ATOM 896 N N . SER A 1 109 ? 2.465 2.885 -10.053 1.00 73.94 109 SER A N 1
ATOM 897 C CA . SER A 1 109 ? 1.882 4.007 -10.803 1.00 73.94 109 SER A CA 1
ATOM 898 C C . SER A 1 109 ? 1.591 5.233 -9.936 1.00 73.94 109 SER A C 1
ATOM 900 O O . SER A 1 109 ? 1.795 6.356 -10.399 1.00 73.94 109 SER A O 1
ATOM 902 N N . MET A 1 110 ? 1.201 5.033 -8.671 1.00 68.44 110 MET A N 1
ATOM 903 C CA . MET A 1 110 ? 0.937 6.119 -7.721 1.00 68.44 110 MET A CA 1
ATOM 904 C C . MET A 1 110 ? 2.193 6.945 -7.397 1.00 68.44 110 MET A C 1
ATOM 906 O O . MET A 1 110 ? 2.104 8.154 -7.192 1.00 68.44 110 MET A O 1
ATOM 910 N N . PHE A 1 111 ? 3.368 6.311 -7.378 1.00 62.91 111 PHE A N 1
ATOM 911 C CA . PHE A 1 111 ? 4.655 6.975 -7.132 1.00 62.91 111 PHE A CA 1
ATOM 912 C C . PHE A 1 111 ? 5.377 7.355 -8.423 1.00 62.91 111 PHE A C 1
ATOM 914 O O . PHE A 1 111 ? 6.186 8.287 -8.428 1.00 62.91 111 PHE A O 1
ATOM 921 N N . SER A 1 112 ? 5.073 6.644 -9.511 1.00 57.22 112 SER A N 1
ATOM 922 C CA . SER A 1 112 ? 5.745 6.782 -10.795 1.00 57.22 112 SER A CA 1
ATOM 923 C C . SER A 1 112 ? 5.625 8.210 -11.325 1.00 57.22 112 SER A C 1
ATOM 925 O O . SER A 1 112 ? 6.626 8.778 -11.726 1.00 57.22 112 SER A O 1
ATOM 927 N N . SER A 1 113 ? 4.476 8.878 -11.192 1.00 58.28 113 SER A N 1
ATOM 928 C CA . SER A 1 113 ? 4.284 10.215 -11.771 1.00 58.28 113 SER A CA 1
ATOM 929 C C . SER A 1 113 ? 5.224 11.290 -11.204 1.00 58.28 113 SER A C 1
ATOM 931 O O . SER A 1 113 ? 5.659 12.167 -11.944 1.00 58.28 113 SER A O 1
ATOM 933 N N . ASN A 1 114 ? 5.590 11.224 -9.920 1.00 55.31 114 ASN A N 1
ATOM 934 C CA . ASN A 1 114 ? 6.501 12.194 -9.300 1.00 55.31 114 ASN A CA 1
ATOM 935 C C . ASN A 1 114 ? 7.969 11.776 -9.399 1.00 55.31 114 ASN A C 1
ATOM 937 O O . ASN A 1 114 ? 8.836 12.638 -9.538 1.00 55.31 114 ASN A O 1
ATOM 941 N N . VAL A 1 115 ? 8.259 10.474 -9.331 1.00 57.16 115 VAL A N 1
ATOM 942 C CA . VAL A 1 115 ? 9.625 9.970 -9.506 1.00 57.16 115 VAL A CA 1
ATOM 943 C C . VAL A 1 115 ? 10.045 10.116 -10.963 1.00 57.16 115 VAL A C 1
ATOM 945 O O . VAL A 1 115 ? 11.073 10.736 -11.207 1.00 57.16 115 VAL A O 1
ATOM 948 N N . LEU A 1 116 ? 9.223 9.680 -11.926 1.00 58.28 116 LEU A N 1
ATOM 949 C CA . LEU A 1 116 ? 9.477 9.873 -13.356 1.00 58.28 116 LEU A CA 1
ATOM 950 C C . LEU A 1 116 ? 9.626 11.343 -13.721 1.00 58.28 116 LEU A C 1
ATOM 952 O O . LEU A 1 116 ? 10.565 11.671 -14.429 1.00 58.28 116 LEU A O 1
ATOM 956 N N . LYS A 1 117 ? 8.808 12.257 -13.183 1.00 63.44 117 LYS A N 1
ATOM 957 C CA . LYS A 1 117 ? 9.021 13.700 -13.406 1.00 63.44 117 LYS A CA 1
ATOM 958 C C . LYS A 1 117 ? 10.399 14.187 -12.947 1.00 63.44 117 LYS A C 1
ATOM 960 O O . LYS A 1 117 ? 10.951 15.087 -13.569 1.00 63.44 117 LYS A O 1
ATOM 965 N N . LYS A 1 118 ? 10.956 13.608 -11.877 1.00 67.00 118 LYS A N 1
ATOM 966 C CA . LYS A 1 118 ? 12.281 13.973 -11.352 1.00 67.00 118 LYS A CA 1
ATOM 967 C C . LYS A 1 118 ? 13.434 13.276 -12.074 1.00 67.00 118 LYS A C 1
ATOM 969 O O . LYS A 1 118 ? 14.482 13.890 -12.230 1.00 67.00 118 LYS A O 1
ATOM 974 N N . VAL A 1 119 ? 13.262 12.024 -12.505 1.00 63.12 119 VAL A N 1
ATOM 975 C CA . VAL A 1 119 ? 14.330 11.251 -13.166 1.00 63.12 119 VAL A CA 1
ATOM 976 C C . VAL A 1 119 ? 14.319 11.370 -14.689 1.00 63.12 119 VAL A C 1
ATOM 978 O O . VAL A 1 119 ? 15.366 11.197 -15.302 1.00 63.12 119 VAL A O 1
ATOM 981 N N . LYS A 1 120 ? 13.188 11.732 -15.312 1.00 71.75 120 LYS A N 1
ATOM 982 C CA . LYS A 1 120 ? 13.075 11.941 -16.765 1.00 71.75 120 LYS A CA 1
ATOM 983 C C . LYS A 1 120 ? 14.120 12.932 -17.295 1.00 71.75 120 LYS A C 1
ATOM 985 O O . LYS A 1 120 ? 14.768 12.585 -18.277 1.00 71.75 120 LYS A O 1
ATOM 990 N N . PRO A 1 121 ? 14.376 14.094 -16.659 1.00 77.19 121 PRO A N 1
ATOM 991 C CA . PRO A 1 121 ? 15.431 15.001 -17.113 1.00 77.19 121 PRO A CA 1
ATOM 992 C C . PRO A 1 121 ? 16.821 14.350 -17.131 1.00 77.19 121 PRO A C 1
ATOM 994 O O . PRO A 1 121 ? 17.570 14.552 -18.079 1.00 77.19 121 PRO A O 1
ATOM 997 N N . LEU A 1 122 ? 17.147 13.527 -16.126 1.00 74.12 122 LEU A N 1
ATOM 998 C CA . LEU A 1 122 ? 18.416 12.793 -16.054 1.00 74.12 122 LEU A CA 1
ATOM 999 C C . LEU A 1 122 ? 18.518 11.697 -17.122 1.00 74.12 122 LEU A C 1
ATOM 1001 O O . LEU A 1 122 ? 19.568 11.547 -17.739 1.00 74.12 122 LEU A O 1
ATOM 1005 N N . ILE A 1 123 ? 17.434 10.957 -17.360 1.00 72.31 123 ILE A N 1
ATOM 1006 C CA . ILE A 1 123 ? 17.377 9.903 -18.384 1.00 72.31 123 ILE A CA 1
ATOM 1007 C C . ILE A 1 123 ? 17.524 10.516 -19.784 1.00 72.31 123 ILE A C 1
ATOM 1009 O O . ILE A 1 123 ? 18.308 10.025 -20.591 1.00 72.31 123 ILE A O 1
ATOM 1013 N N . VAL A 1 124 ? 16.821 11.621 -20.056 1.00 76.62 124 VAL A N 1
ATOM 1014 C CA . VAL A 1 124 ? 16.925 12.359 -21.324 1.00 76.62 124 VAL A CA 1
ATOM 1015 C C . VAL A 1 124 ? 18.329 12.936 -21.503 1.00 76.62 124 VAL A C 1
ATOM 1017 O O . VAL A 1 124 ? 18.900 12.796 -22.580 1.00 76.62 124 VAL A O 1
ATOM 1020 N N . ALA A 1 125 ? 18.919 13.525 -20.458 1.00 75.62 125 ALA A N 1
ATOM 1021 C CA . ALA A 1 125 ? 20.282 14.050 -20.514 1.00 75.62 125 ALA A CA 1
ATOM 1022 C C . ALA A 1 125 ? 21.316 12.945 -20.790 1.00 75.62 125 ALA A C 1
ATOM 1024 O O . ALA A 1 125 ? 22.168 13.110 -21.659 1.00 75.62 125 ALA A O 1
ATOM 1025 N N . GLY A 1 126 ? 21.214 11.798 -20.110 1.00 69.75 126 GLY A N 1
ATOM 1026 C CA . GLY A 1 126 ? 22.093 10.650 -20.346 1.00 69.75 126 GLY A CA 1
ATOM 1027 C C . GLY A 1 126 ? 21.967 10.089 -21.765 1.00 69.75 126 GLY A C 1
ATOM 1028 O O . GLY A 1 126 ? 22.978 9.835 -22.416 1.00 69.75 126 GLY A O 1
ATOM 1029 N N . ALA A 1 127 ? 20.740 9.964 -22.281 1.00 74.38 127 ALA A N 1
ATOM 1030 C CA . ALA A 1 127 ? 20.502 9.516 -23.652 1.00 74.38 127 ALA A CA 1
ATOM 1031 C C . ALA A 1 127 ? 21.027 10.521 -24.696 1.00 74.38 127 ALA A C 1
ATOM 1033 O O . ALA A 1 127 ? 21.620 10.113 -25.690 1.00 74.38 127 ALA A O 1
ATOM 1034 N N . ALA A 1 128 ? 20.879 11.827 -24.453 1.00 74.19 128 ALA A N 1
ATOM 1035 C CA . ALA A 1 128 ? 21.411 12.871 -25.329 1.00 74.19 128 ALA A CA 1
ATOM 1036 C C . ALA A 1 128 ? 22.949 12.873 -25.366 1.00 74.19 128 ALA A C 1
ATOM 1038 O O . ALA A 1 128 ? 23.537 12.980 -26.439 1.00 74.19 128 ALA A O 1
ATOM 1039 N N . VAL A 1 129 ? 23.610 12.685 -24.217 1.00 73.69 129 VAL A N 1
ATOM 1040 C CA . VAL A 1 129 ? 25.069 12.492 -24.159 1.00 73.69 129 VAL A CA 1
ATOM 1041 C C . VAL A 1 129 ? 25.481 11.234 -24.929 1.00 73.69 129 VAL A C 1
ATOM 1043 O O . VAL A 1 129 ? 26.468 11.269 -25.658 1.00 73.69 129 VAL A O 1
ATOM 1046 N N . GLY A 1 130 ? 24.702 10.152 -24.839 1.00 70.12 130 GLY A N 1
ATOM 1047 C CA . GLY A 1 130 ? 24.906 8.941 -25.637 1.00 70.12 130 GLY A CA 1
ATOM 1048 C C . GLY A 1 130 ? 24.888 9.204 -27.146 1.00 70.12 130 GLY A C 1
ATOM 1049 O O . GLY A 1 130 ? 25.771 8.721 -27.847 1.00 70.12 130 GLY A O 1
ATOM 1050 N N . VAL A 1 131 ? 23.954 10.030 -27.634 1.00 74.50 131 VAL A N 1
ATOM 1051 C CA . VAL A 1 131 ? 23.900 10.460 -29.046 1.00 74.50 131 VAL A CA 1
ATOM 1052 C C . VAL A 1 131 ? 25.138 11.273 -29.431 1.00 74.50 131 VAL A C 1
ATOM 1054 O O . VAL A 1 131 ? 25.730 11.021 -30.475 1.00 74.50 131 VAL A O 1
ATOM 1057 N N . VAL A 1 132 ? 25.584 12.208 -28.585 1.00 75.06 132 VAL A N 1
ATOM 1058 C CA . VAL A 1 132 ? 26.802 13.001 -28.847 1.00 75.06 132 VAL A CA 1
ATOM 1059 C C . VAL A 1 132 ? 28.046 12.109 -28.909 1.00 75.06 132 VAL A C 1
ATOM 1061 O O . VAL A 1 132 ? 28.885 12.291 -29.786 1.00 75.06 132 VAL A O 1
ATOM 1064 N N . ILE A 1 133 ? 28.162 11.124 -28.014 1.00 67.69 133 ILE A N 1
ATOM 1065 C CA . ILE A 1 133 ? 29.281 10.172 -28.000 1.00 67.69 133 ILE A CA 1
ATOM 1066 C C . ILE A 1 133 ? 29.237 9.254 -29.227 1.00 67.69 133 ILE A C 1
ATOM 1068 O O . ILE A 1 133 ? 30.282 9.016 -29.829 1.00 67.69 133 ILE A O 1
ATOM 1072 N N . ALA A 1 134 ? 28.055 8.764 -29.616 1.00 67.75 134 ALA A N 1
ATOM 1073 C CA . ALA A 1 134 ? 27.878 7.957 -30.823 1.00 67.75 134 ALA A CA 1
ATOM 1074 C C . ALA A 1 134 ? 28.237 8.752 -32.090 1.00 67.75 134 ALA A C 1
ATOM 1076 O O . ALA A 1 134 ? 28.926 8.236 -32.963 1.00 67.75 134 ALA A O 1
ATOM 1077 N N . ALA A 1 135 ? 27.856 10.031 -32.148 1.00 68.56 135 ALA A N 1
ATOM 1078 C CA . ALA A 1 135 ? 28.188 10.923 -33.256 1.00 68.56 135 ALA A CA 1
ATOM 1079 C C . ALA A 1 135 ? 29.680 11.311 -33.297 1.00 68.56 135 ALA A C 1
ATOM 1081 O O . ALA A 1 135 ? 30.240 11.489 -34.377 1.00 68.56 135 ALA A O 1
ATOM 1082 N N . ALA A 1 136 ? 30.335 11.452 -32.138 1.00 69.81 136 ALA A N 1
ATOM 1083 C CA . ALA A 1 136 ? 31.752 11.811 -32.043 1.00 69.81 136 ALA A CA 1
ATOM 1084 C C . ALA A 1 136 ? 32.697 10.619 -32.285 1.00 69.81 136 ALA A C 1
ATOM 1086 O O . ALA A 1 136 ? 33.809 10.802 -32.784 1.00 69.81 136 ALA A O 1
ATOM 1087 N N . ASN A 1 137 ? 32.275 9.395 -31.951 1.00 59.25 137 ASN A N 1
ATOM 1088 C CA . ASN A 1 137 ? 33.046 8.183 -32.209 1.00 59.25 137 ASN A CA 1
ATOM 1089 C C . ASN A 1 137 ? 32.776 7.656 -33.623 1.00 59.25 137 ASN A C 1
ATOM 1091 O O . ASN A 1 137 ? 31.913 6.816 -33.851 1.00 59.25 137 ASN A O 1
ATOM 1095 N N . ILE A 1 138 ? 33.625 8.064 -34.565 1.00 53.16 138 ILE A N 1
ATOM 1096 C CA . ILE A 1 138 ? 33.641 7.636 -35.979 1.00 53.16 138 ILE A CA 1
ATOM 1097 C C . ILE A 1 138 ? 33.870 6.102 -36.150 1.00 53.16 138 ILE A C 1
ATOM 1099 O O . ILE A 1 138 ? 33.881 5.586 -37.264 1.00 53.16 138 ILE A O 1
ATOM 1103 N N . PHE A 1 139 ? 34.026 5.328 -35.065 1.00 50.00 139 PHE A N 1
ATOM 1104 C CA . PHE A 1 139 ? 34.490 3.932 -35.088 1.00 50.00 139 PHE A CA 1
ATOM 1105 C C . PHE A 1 139 ? 33.449 2.847 -34.740 1.00 50.00 139 PHE A C 1
ATOM 1107 O O . PHE A 1 139 ? 33.820 1.674 -34.726 1.00 50.00 139 PHE A O 1
ATOM 1114 N N . THR A 1 140 ? 32.172 3.168 -34.487 1.00 55.44 140 THR A N 1
ATOM 1115 C CA . THR A 1 140 ? 31.188 2.165 -33.999 1.00 55.44 140 THR A CA 1
ATOM 1116 C C . THR A 1 140 ? 30.002 1.856 -34.931 1.00 55.44 140 THR A C 1
ATOM 1118 O O . THR A 1 140 ? 29.177 1.001 -34.628 1.00 55.44 140 THR A O 1
ATOM 1121 N N . GLY A 1 141 ? 29.968 2.432 -36.137 1.00 58.00 141 GLY A N 1
ATOM 1122 C CA . GLY A 1 141 ? 29.052 2.020 -37.212 1.00 58.00 141 GLY A CA 1
ATOM 1123 C C . GLY A 1 141 ? 27.573 2.396 -37.011 1.00 58.00 141 GLY A C 1
ATOM 1124 O O . GLY A 1 141 ? 27.137 2.805 -35.940 1.00 58.00 141 GLY A O 1
ATOM 1125 N N . ALA A 1 142 ? 26.776 2.254 -38.076 1.00 62.91 142 ALA A N 1
ATOM 1126 C CA . ALA A 1 142 ? 25.397 2.762 -38.149 1.00 62.91 142 ALA A CA 1
ATOM 1127 C C . ALA A 1 142 ? 24.424 2.164 -37.109 1.00 62.91 142 ALA A C 1
ATOM 1129 O O . ALA A 1 142 ? 23.380 2.748 -36.832 1.00 62.91 142 ALA A O 1
ATOM 1130 N N . VAL A 1 143 ? 24.743 1.000 -36.538 1.00 62.81 143 VAL A N 1
ATOM 1131 C CA . VAL A 1 143 ? 23.870 0.300 -35.581 1.00 62.81 143 VAL A CA 1
ATOM 1132 C C . VAL A 1 143 ? 23.842 1.010 -34.225 1.00 62.81 143 VAL A C 1
ATOM 1134 O O . VAL A 1 143 ? 22.774 1.134 -33.626 1.00 62.81 143 VAL A O 1
ATOM 1137 N N . ASP A 1 144 ? 24.983 1.526 -33.769 1.00 62.22 144 ASP A N 1
ATOM 1138 C CA . ASP A 1 144 ? 25.097 2.167 -32.457 1.00 62.22 144 ASP A CA 1
ATOM 1139 C C . ASP A 1 144 ? 24.497 3.580 -32.457 1.00 62.22 144 ASP A C 1
ATOM 1141 O O . ASP A 1 144 ? 23.906 4.004 -31.463 1.00 62.22 144 ASP A O 1
ATOM 1145 N N . ASP A 1 145 ? 24.547 4.271 -33.599 1.00 67.88 145 ASP A N 1
ATOM 1146 C CA . ASP A 1 145 ? 23.869 5.555 -33.799 1.00 67.88 145 ASP A CA 1
ATOM 1147 C C . ASP A 1 145 ? 22.339 5.378 -33.770 1.00 67.88 145 ASP A C 1
ATOM 1149 O O . ASP A 1 145 ? 21.634 6.046 -33.012 1.00 67.88 145 ASP A O 1
ATOM 1153 N N . VAL A 1 146 ? 21.810 4.378 -34.488 1.00 72.38 146 VAL A N 1
ATOM 1154 C CA . VAL A 1 146 ? 20.377 4.033 -34.440 1.00 72.38 146 VAL A CA 1
ATOM 1155 C C . VAL A 1 146 ? 19.941 3.652 -33.021 1.00 72.38 146 VAL A C 1
ATOM 1157 O O . VAL A 1 146 ? 18.869 4.071 -32.580 1.00 72.38 146 VAL A O 1
ATOM 1160 N N . ALA A 1 147 ? 20.762 2.903 -32.279 1.00 73.44 147 ALA A N 1
ATOM 1161 C CA . ALA A 1 147 ? 20.478 2.545 -30.892 1.00 73.44 147 ALA A CA 1
ATOM 1162 C C . ALA A 1 147 ? 20.466 3.769 -29.959 1.00 73.44 147 ALA A C 1
ATOM 1164 O O . ALA A 1 147 ? 19.578 3.877 -29.109 1.00 73.44 147 ALA A O 1
ATOM 1165 N N . ALA A 1 148 ? 21.391 4.717 -30.136 1.00 72.50 148 ALA A N 1
ATOM 1166 C CA . ALA A 1 148 ? 21.444 5.952 -29.356 1.00 72.50 148 ALA A CA 1
ATOM 1167 C C . ALA A 1 148 ? 20.223 6.851 -29.623 1.00 72.50 148 ALA A C 1
ATOM 1169 O O . ALA A 1 148 ? 19.574 7.324 -28.683 1.00 72.50 148 ALA A O 1
ATOM 1170 N N . TRP A 1 149 ? 19.837 7.019 -30.891 1.00 73.69 149 TRP A N 1
ATOM 1171 C CA . TRP A 1 149 ? 18.631 7.761 -31.269 1.00 73.69 149 TRP A CA 1
ATOM 1172 C C . TRP A 1 149 ? 17.345 7.080 -30.797 1.00 73.69 149 TRP A C 1
ATOM 1174 O O . TRP A 1 149 ? 16.424 7.753 -30.326 1.00 73.69 149 TRP A O 1
ATOM 1184 N N . ALA A 1 150 ? 17.276 5.748 -30.861 1.00 71.94 150 ALA A N 1
ATOM 1185 C CA . ALA A 1 150 ? 16.152 4.984 -30.330 1.00 71.94 150 ALA A CA 1
ATOM 1186 C C . ALA A 1 150 ? 16.039 5.131 -28.804 1.00 71.94 150 ALA A C 1
ATOM 1188 O O . ALA A 1 150 ? 14.938 5.353 -28.294 1.00 71.94 150 ALA A O 1
ATOM 1189 N N . ALA A 1 151 ? 17.163 5.083 -28.082 1.00 68.00 151 ALA A N 1
ATOM 1190 C CA . ALA A 1 151 ? 17.210 5.297 -26.639 1.00 68.00 151 ALA A CA 1
ATOM 1191 C C . ALA A 1 151 ? 16.745 6.712 -26.253 1.00 68.00 151 ALA A C 1
ATOM 1193 O O . ALA A 1 151 ? 15.942 6.862 -25.331 1.00 68.00 151 ALA A O 1
ATOM 1194 N N . LEU A 1 152 ? 17.163 7.744 -26.995 1.00 74.12 152 LEU A N 1
ATOM 1195 C CA . LEU A 1 152 ? 16.689 9.116 -26.794 1.00 74.12 152 LEU A CA 1
ATOM 1196 C C . LEU A 1 152 ? 15.190 9.260 -27.104 1.00 74.12 152 LEU A C 1
ATOM 1198 O O . LEU A 1 152 ? 14.451 9.865 -26.328 1.00 74.12 152 LEU A O 1
ATOM 1202 N N . SER A 1 153 ? 14.711 8.668 -28.201 1.00 72.44 153 SER A N 1
ATOM 1203 C CA . SER A 1 153 ? 13.289 8.692 -28.568 1.00 72.44 153 SER A CA 1
ATOM 1204 C C . SER A 1 153 ? 12.417 8.007 -27.513 1.00 72.44 153 SER A C 1
ATOM 1206 O O . SER A 1 153 ? 11.356 8.520 -27.155 1.00 72.44 153 SER A O 1
ATOM 1208 N N . ALA A 1 154 ? 12.874 6.876 -26.973 1.00 68.69 154 ALA A N 1
ATOM 1209 C CA . ALA A 1 154 ? 12.212 6.200 -25.867 1.00 68.69 154 ALA A CA 1
ATOM 1210 C C . ALA A 1 154 ? 12.213 7.075 -24.603 1.00 68.69 154 ALA A C 1
ATOM 1212 O O . ALA A 1 154 ? 11.159 7.274 -24.008 1.00 68.69 154 ALA A O 1
ATOM 1213 N N . ALA A 1 155 ? 13.352 7.678 -24.248 1.00 68.00 155 ALA A N 1
ATOM 1214 C CA . ALA A 1 155 ? 13.480 8.568 -23.092 1.00 68.00 155 ALA A CA 1
ATOM 1215 C C . ALA A 1 155 ? 12.550 9.796 -23.147 1.00 68.00 155 ALA A C 1
ATOM 1217 O O . ALA A 1 155 ? 12.053 10.246 -22.115 1.00 68.00 155 ALA A O 1
ATOM 1218 N N . LEU A 1 156 ? 12.287 10.335 -24.340 1.00 72.19 156 LEU A N 1
ATOM 1219 C CA . LEU A 1 156 ? 11.380 11.472 -24.533 1.00 72.19 156 LEU A CA 1
ATOM 1220 C C . LEU A 1 156 ? 9.897 11.100 -24.351 1.00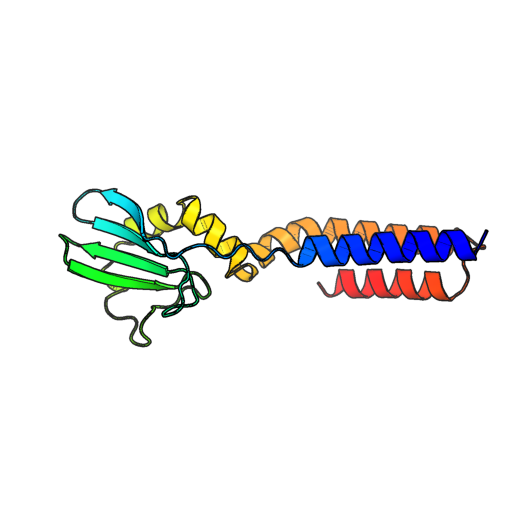 72.19 156 LEU A C 1
ATOM 1222 O O . LEU A 1 156 ? 9.110 11.950 -23.918 1.00 72.19 156 LEU A O 1
ATOM 1226 N N . LYS A 1 157 ? 9.531 9.848 -24.665 1.00 71.00 157 LYS A N 1
ATOM 1227 C CA . LYS A 1 157 ? 8.157 9.308 -24.613 1.00 71.00 157 LYS A CA 1
ATOM 1228 C C . LYS A 1 157 ? 7.730 8.804 -23.231 1.00 71.00 157 LYS A C 1
ATOM 1230 O O . LYS A 1 157 ? 6.535 8.624 -23.011 1.00 71.00 157 LYS A O 1
ATOM 1235 N N . ILE A 1 158 ? 8.694 8.564 -22.344 1.00 61.06 158 ILE A N 1
ATOM 1236 C CA . ILE A 1 158 ? 8.502 8.282 -20.911 1.00 61.06 158 ILE A CA 1
ATOM 1237 C C . ILE A 1 158 ? 7.862 9.485 -20.208 1.00 61.06 158 ILE A C 1
ATOM 1239 O O . ILE A 1 158 ? 7.039 9.306 -19.288 1.00 61.06 158 ILE A O 1
#

Sequence (158 aa):
MFKILKVLFSFVLIFIIFLNTFEQVDAASRSKIYDKGEWTVYYDSPDNAKTYPHLHFYKSKKHIYCLRLDNLKACDSTGKNENKVPNSVKKEVMKHSKVQSALKKYNPSMFSSNVLKKVKPLIVAGAAVGVVIAAANIFTGAVDDVAAWAALSAALKI

Secondary structure (DSSP, 8-state):
-HHHHHHHHHHHHHHHHHHH-----PPP-EEEEEEETTEEEEEE---SS--S-EEEEEETTEEEEEEETTTSSBSSTT-TTGGGS-HHHHHHHHTSHHHHHHHHHH-THHHHHHHHHHHHHHHHHHHHHHHHHHHH-TTSHHHHHHHHHHHHHHHHH-

pLDDT: mean 77.83, std 14.6, range [45.69, 97.44]

Radius of gyration: 23.68 Å; chains: 1; bounding box: 59×33×58 Å

Organism: NCBI:txid665952

Foldseek 3Di:
DVVVVVVVVVVVVVVVVVVVPPDPPDDWDWDWQDDDDQWTKIWTAADPVRNFIKMFIGGNNHTAFIATLLPRATPDPPRGRVVVDDPVNVVSSCPGPVSVVRNCVRVVVVVCVVVCVVCLVVQLVVLVVQLVVVVVPPPDDDVSNVVSVVSNVVSVVD